Protein AF-A0A968XJT0-F1 (afdb_monomer_lite)

Sequence (120 aa):
MRQALEDAAAAALRAKYQEDDARAIEAELFIIAAAQAGHHEDGRDTYGHSLVADPWGELLLEMDGEPGLAFSTDEDTRGIDPDPVEQSLRPRRRRRRRWFGRPTPGPRVAADRETKVRHS

Structure (mmCIF, N/CA/C/O backbone):
data_AF-A0A968XJT0-F1
#
_entry.id   AF-A0A968XJT0-F1
#
loop_
_atom_site.group_PDB
_atom_site.id
_atom_site.type_symbol
_atom_site.label_atom_id
_atom_site.label_alt_id
_atom_site.label_comp_id
_atom_site.label_asym_id
_atom_site.label_entity_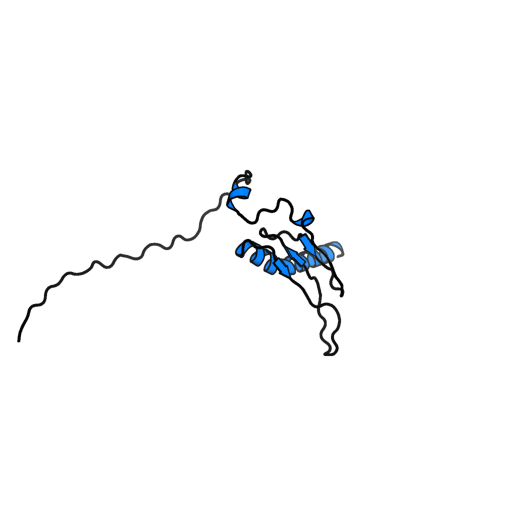id
_atom_site.label_seq_id
_atom_site.pdbx_PDB_ins_code
_atom_site.Cartn_x
_atom_site.Cartn_y
_atom_site.Cartn_z
_atom_site.occupancy
_atom_site.B_iso_or_equiv
_atom_site.auth_seq_id
_atom_site.auth_comp_id
_atom_site.auth_asym_id
_atom_site.auth_atom_id
_atom_site.pdbx_PDB_model_num
ATOM 1 N N . MET A 1 1 ? -19.732 22.711 -2.003 1.00 72.44 1 MET A N 1
ATOM 2 C CA . MET A 1 1 ? -19.578 21.820 -0.830 1.00 72.44 1 MET A CA 1
ATOM 3 C C . MET A 1 1 ? -19.273 20.386 -1.250 1.00 72.44 1 MET A C 1
ATOM 5 O O . MET A 1 1 ? -18.234 19.894 -0.855 1.00 72.44 1 MET A O 1
ATOM 9 N N . ARG A 1 2 ? -20.088 19.759 -2.114 1.00 80.00 2 ARG A N 1
ATOM 10 C CA . ARG A 1 2 ? -19.850 18.398 -2.641 1.00 80.00 2 ARG A CA 1
ATOM 11 C C . ARG A 1 2 ? -18.504 18.220 -3.367 1.00 80.00 2 ARG A C 1
ATOM 13 O O . ARG A 1 2 ? -17.725 17.377 -2.959 1.00 80.00 2 ARG A O 1
ATOM 20 N N . GLN A 1 3 ? -18.185 19.099 -4.322 1.00 76.75 3 GLN A N 1
ATOM 21 C CA . GLN A 1 3 ? -16.905 19.057 -5.050 1.00 76.75 3 GLN A CA 1
ATOM 22 C C . GLN A 1 3 ? -15.682 19.147 -4.123 1.00 76.75 3 GLN A C 1
ATOM 24 O O . GLN A 1 3 ? -14.735 18.395 -4.266 1.00 76.75 3 GLN A O 1
ATOM 29 N N . ALA A 1 4 ? -15.722 20.029 -3.121 1.00 73.38 4 ALA A N 1
ATOM 30 C CA . ALA A 1 4 ? -14.614 20.190 -2.181 1.00 73.38 4 ALA A CA 1
ATOM 31 C C . ALA A 1 4 ? -14.406 18.953 -1.285 1.00 73.38 4 ALA A C 1
ATOM 33 O O . ALA A 1 4 ? -13.281 18.678 -0.884 1.00 73.38 4 ALA A O 1
ATOM 34 N N . LEU A 1 5 ? -15.476 18.209 -0.978 1.00 75.44 5 LEU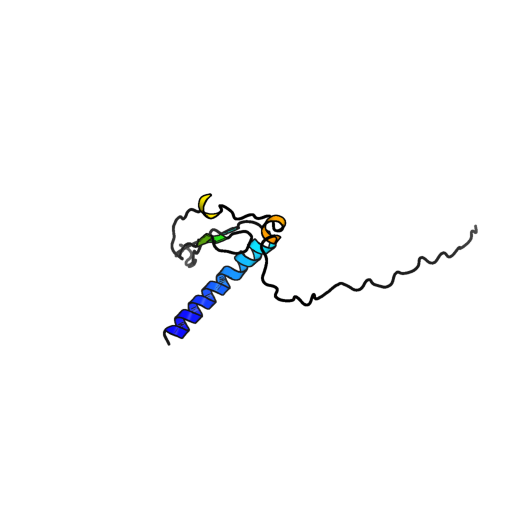 A N 1
ATOM 35 C CA . LEU A 1 5 ? -15.385 16.939 -0.252 1.00 75.44 5 LEU A CA 1
ATOM 36 C C . LEU A 1 5 ? -14.804 15.831 -1.137 1.00 75.44 5 LEU A C 1
ATOM 38 O O . LEU A 1 5 ? -13.976 15.059 -0.669 1.00 75.44 5 LEU A O 1
ATOM 42 N N . GLU A 1 6 ? -15.193 15.787 -2.411 1.00 71.62 6 GLU A N 1
ATOM 43 C CA . GLU A 1 6 ? -14.646 14.844 -3.396 1.00 71.62 6 GLU A CA 1
ATOM 44 C C . GLU A 1 6 ? -13.153 15.112 -3.656 1.00 71.62 6 GLU A C 1
ATOM 46 O O . GLU A 1 6 ? -12.343 14.185 -3.638 1.00 71.62 6 GLU A O 1
ATOM 51 N N . ASP A 1 7 ? -12.759 16.379 -3.791 1.00 70.75 7 ASP A N 1
ATOM 52 C CA . ASP A 1 7 ? -11.360 16.775 -3.981 1.00 70.75 7 ASP A CA 1
ATOM 53 C C . ASP A 1 7 ? -10.505 16.468 -2.740 1.00 70.75 7 ASP A C 1
ATOM 55 O O . ASP A 1 7 ? -9.370 16.002 -2.866 1.00 70.75 7 ASP A O 1
ATOM 59 N N . ALA A 1 8 ? -11.048 16.690 -1.537 1.00 63.66 8 ALA A N 1
ATOM 60 C CA . ALA A 1 8 ? -10.378 16.367 -0.279 1.00 63.66 8 ALA A CA 1
ATOM 61 C C . ALA A 1 8 ? -10.228 14.852 -0.079 1.00 63.66 8 ALA A C 1
ATOM 63 O O . ALA A 1 8 ? -9.159 14.397 0.328 1.00 63.66 8 ALA A O 1
ATOM 64 N N . ALA A 1 9 ? -11.255 14.068 -0.418 1.00 65.25 9 ALA A N 1
ATOM 65 C CA . ALA A 1 9 ? -11.185 12.611 -0.399 1.00 65.25 9 ALA A CA 1
ATOM 66 C C . ALA A 1 9 ? -10.125 12.099 -1.387 1.00 65.25 9 ALA A C 1
ATOM 68 O O . ALA A 1 9 ? -9.283 11.288 -1.014 1.00 65.25 9 ALA A O 1
ATOM 69 N N . ALA A 1 10 ? -10.084 12.643 -2.607 1.00 61.72 10 ALA A N 1
ATOM 70 C CA . ALA A 1 10 ? -9.067 12.295 -3.597 1.00 61.72 10 ALA A CA 1
ATOM 71 C C . ALA A 1 10 ? -7.648 12.711 -3.165 1.00 61.72 10 ALA A C 1
ATOM 73 O O . ALA A 1 10 ? -6.679 12.027 -3.483 1.00 61.72 10 ALA A O 1
ATOM 74 N N . ALA A 1 11 ? -7.493 13.828 -2.450 1.00 62.00 11 ALA A N 1
ATOM 75 C CA . ALA A 1 11 ? -6.203 14.257 -1.908 1.00 62.00 11 ALA A CA 1
ATOM 76 C C . ALA A 1 11 ? -5.729 13.363 -0.751 1.00 62.00 11 ALA A C 1
ATOM 78 O O . ALA A 1 11 ? -4.551 13.015 -0.704 1.00 62.00 11 ALA A O 1
ATOM 79 N N . ALA A 1 12 ? -6.636 12.954 0.139 1.00 63.06 12 ALA A N 1
ATOM 80 C CA . ALA A 1 12 ? -6.336 12.018 1.219 1.00 63.06 12 ALA A CA 1
ATOM 81 C C . ALA A 1 12 ? -5.950 10.634 0.675 1.00 63.06 12 ALA A C 1
ATOM 83 O O . ALA A 1 12 ? -4.965 10.055 1.127 1.00 63.06 12 ALA A O 1
ATOM 84 N N . LEU A 1 13 ? -6.662 10.156 -0.353 1.00 63.31 13 LEU A N 1
ATOM 85 C CA . LEU A 1 13 ? -6.333 8.909 -1.043 1.00 63.31 13 LEU A CA 1
ATOM 86 C C . LEU A 1 13 ? -4.931 8.976 -1.673 1.00 63.31 13 LEU A C 1
ATOM 88 O O . LEU A 1 13 ? -4.113 8.085 -1.482 1.00 63.31 13 LEU A O 1
ATOM 92 N N . ARG A 1 14 ? -4.606 10.086 -2.350 1.00 65.12 14 ARG A N 1
ATOM 93 C CA . ARG A 1 14 ? -3.273 10.309 -2.940 1.00 65.12 14 ARG A CA 1
ATOM 94 C C . ARG A 1 14 ? -2.162 10.363 -1.896 1.00 65.12 14 ARG A C 1
ATOM 96 O O . ARG A 1 14 ? -1.088 9.837 -2.145 1.00 65.12 14 ARG A O 1
ATOM 103 N N . ALA A 1 15 ? -2.396 10.997 -0.748 1.00 62.16 15 ALA A N 1
ATOM 104 C CA . ALA A 1 15 ? -1.404 11.049 0.325 1.00 62.16 15 ALA A CA 1
ATOM 105 C C . ALA A 1 15 ? -1.151 9.662 0.936 1.00 62.16 15 ALA A C 1
ATOM 107 O O . ALA A 1 15 ? -0.019 9.351 1.288 1.00 62.16 15 ALA A O 1
ATOM 108 N N . LYS A 1 16 ? -2.190 8.824 1.014 1.00 64.88 16 LYS A N 1
ATOM 109 C CA . LYS A 1 16 ? -2.103 7.454 1.523 1.00 64.88 16 LYS A CA 1
ATOM 110 C C . LYS A 1 16 ? -1.248 6.539 0.631 1.00 64.88 16 LYS A C 1
ATOM 112 O O . LYS A 1 16 ? -0.564 5.681 1.170 1.00 64.88 16 LYS A O 1
ATOM 117 N N . TYR A 1 17 ? -1.254 6.737 -0.691 1.00 65.88 17 TYR A N 1
ATOM 118 C CA . TYR A 1 17 ? -0.485 5.906 -1.637 1.00 65.88 17 TYR A CA 1
ATOM 119 C C . TYR A 1 17 ? 0.938 6.398 -1.915 1.00 65.88 17 TYR A C 1
ATOM 121 O O . TYR A 1 17 ? 1.794 5.612 -2.307 1.00 65.88 17 TYR A O 1
ATOM 129 N N . GLN A 1 18 ? 1.238 7.668 -1.622 1.00 63.56 18 GLN A N 1
ATOM 130 C CA . GLN A 1 18 ? 2.548 8.257 -1.919 1.00 63.56 18 GLN A CA 1
ATOM 131 C C . GLN A 1 18 ? 3.743 7.538 -1.280 1.00 63.56 18 GLN A C 1
ATOM 133 O O . GLN A 1 18 ? 4.834 7.592 -1.845 1.00 63.56 18 GLN A O 1
ATOM 138 N N . GLU A 1 19 ? 3.580 6.906 -0.116 1.00 67.50 19 GLU A N 1
ATOM 139 C CA . GLU A 1 19 ? 4.690 6.225 0.564 1.00 67.50 19 GLU A CA 1
ATOM 140 C C . GLU A 1 19 ? 5.047 4.885 -0.087 1.00 67.50 19 GLU A C 1
ATOM 142 O O . GLU A 1 19 ? 6.230 4.583 -0.251 1.00 67.50 19 GLU A O 1
ATOM 147 N N . ASP A 1 20 ? 4.046 4.102 -0.485 1.00 69.00 20 ASP A N 1
ATOM 148 C CA . ASP A 1 20 ? 4.270 2.807 -1.127 1.00 69.00 20 ASP A CA 1
ATOM 149 C C . ASP A 1 20 ? 4.714 2.987 -2.587 1.00 69.00 20 ASP A C 1
ATOM 151 O O . ASP A 1 20 ? 5.655 2.316 -3.015 1.00 69.00 20 ASP A O 1
ATOM 155 N N . ASP A 1 21 ? 4.170 3.983 -3.300 1.00 72.81 21 ASP A N 1
ATOM 156 C CA . ASP A 1 21 ? 4.628 4.361 -4.646 1.00 72.81 21 ASP A CA 1
ATOM 157 C C . ASP A 1 21 ? 6.099 4.807 -4.625 1.00 72.81 21 ASP A C 1
ATOM 159 O O . ASP A 1 21 ? 6.908 4.393 -5.458 1.00 72.81 21 ASP A O 1
ATOM 163 N N . ALA A 1 22 ? 6.476 5.638 -3.645 1.00 70.44 22 ALA A N 1
ATOM 164 C CA . ALA A 1 22 ? 7.854 6.097 -3.499 1.00 70.44 22 ALA A CA 1
ATOM 165 C C . ALA A 1 22 ? 8.813 4.930 -3.231 1.00 70.44 22 ALA A C 1
ATOM 167 O O . ALA A 1 22 ? 9.889 4.880 -3.826 1.00 70.44 22 ALA A O 1
ATOM 168 N N . ARG A 1 23 ? 8.418 3.966 -2.389 1.00 70.12 23 ARG A N 1
ATOM 169 C CA . ARG A 1 23 ? 9.227 2.770 -2.107 1.00 70.12 23 ARG A CA 1
ATOM 170 C C . ARG A 1 23 ? 9.383 1.870 -3.326 1.00 70.12 23 ARG A C 1
ATOM 172 O O . ARG A 1 23 ? 10.474 1.344 -3.532 1.00 70.12 23 ARG A O 1
ATOM 179 N N . ALA A 1 24 ? 8.330 1.699 -4.124 1.00 72.00 24 ALA A N 1
ATOM 180 C CA . ALA A 1 24 ? 8.391 0.885 -5.336 1.00 72.00 24 ALA A CA 1
ATOM 181 C C . ALA A 1 24 ? 9.381 1.485 -6.346 1.00 72.00 24 ALA A C 1
ATOM 183 O O . ALA A 1 24 ? 10.259 0.783 -6.850 1.00 72.00 24 ALA A O 1
ATOM 184 N N . ILE A 1 25 ? 9.319 2.810 -6.527 1.00 73.38 25 ILE A N 1
ATOM 185 C CA . ILE A 1 25 ? 10.237 3.574 -7.383 1.00 73.38 25 ILE A CA 1
ATOM 186 C C . ILE A 1 25 ? 11.681 3.514 -6.872 1.00 73.38 25 ILE A C 1
ATOM 188 O O . ILE A 1 25 ? 12.611 3.392 -7.664 1.00 73.38 25 ILE A O 1
ATOM 192 N N . GLU A 1 26 ? 11.894 3.641 -5.561 1.00 78.00 26 GLU A N 1
ATOM 193 C CA . GLU A 1 26 ? 13.237 3.610 -4.968 1.00 78.00 26 GLU A CA 1
ATOM 194 C C . GLU A 1 26 ? 13.894 2.232 -5.060 1.00 78.00 26 GLU A C 1
ATOM 196 O O . GLU A 1 26 ? 15.116 2.145 -5.199 1.00 78.00 26 GLU A O 1
ATOM 201 N N . ALA A 1 27 ? 13.098 1.168 -4.957 1.00 79.81 27 ALA A N 1
ATOM 202 C CA . ALA A 1 27 ? 13.588 -0.200 -5.003 1.00 79.81 27 ALA A CA 1
ATOM 203 C C . ALA A 1 27 ? 13.673 -0.767 -6.429 1.00 79.81 27 ALA A C 1
ATOM 205 O O . ALA A 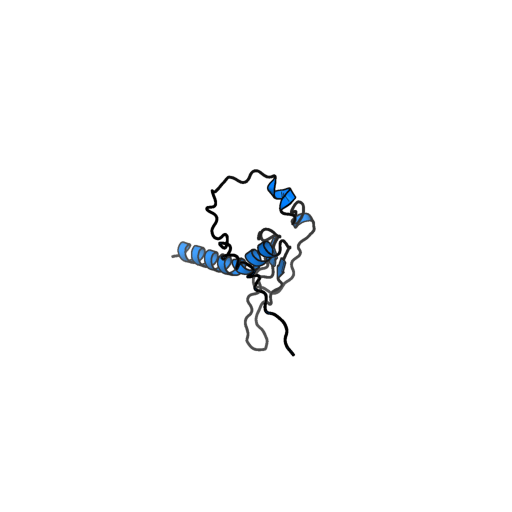1 27 ? 14.369 -1.762 -6.616 1.00 79.81 27 ALA A O 1
ATOM 206 N N . GLU A 1 28 ? 12.981 -0.164 -7.403 1.00 82.69 28 GLU A N 1
ATOM 207 C CA . GLU A 1 28 ? 12.767 -0.726 -8.748 1.00 82.69 28 GLU A CA 1
ATOM 208 C C . GLU A 1 28 ? 12.144 -2.136 -8.675 1.00 82.69 28 GLU A C 1
ATOM 210 O O . GLU A 1 28 ? 12.474 -3.048 -9.435 1.00 82.69 28 GLU A O 1
ATOM 215 N N . LEU A 1 29 ? 11.225 -2.324 -7.723 1.00 85.31 29 LEU A N 1
ATOM 216 C CA . LEU A 1 29 ? 10.556 -3.595 -7.451 1.00 85.31 29 LEU A CA 1
ATOM 217 C C . LEU A 1 29 ? 9.041 -3.419 -7.440 1.00 85.31 29 LEU A C 1
ATOM 219 O O . LEU A 1 29 ? 8.521 -2.399 -6.996 1.00 85.31 29 LEU A O 1
ATOM 223 N N . PHE A 1 30 ? 8.336 -4.477 -7.839 1.00 88.50 30 PHE A N 1
ATOM 224 C CA . PHE A 1 30 ? 6.917 -4.610 -7.533 1.00 88.50 30 PHE A CA 1
ATOM 225 C C . PHE A 1 30 ? 6.724 -4.680 -6.016 1.00 88.50 30 PHE A C 1
ATOM 227 O O . PHE A 1 30 ? 7.467 -5.380 -5.319 1.00 88.50 30 PHE A O 1
ATOM 234 N N . ILE A 1 31 ? 5.697 -4.003 -5.509 1.00 89.94 31 ILE A N 1
ATOM 235 C CA . ILE A 1 31 ? 5.321 -4.040 -4.096 1.00 89.94 31 ILE A CA 1
ATOM 236 C C . ILE A 1 31 ? 3.962 -4.705 -3.951 1.00 89.94 31 ILE A C 1
ATOM 238 O O . ILE A 1 31 ? 3.016 -4.370 -4.654 1.00 89.94 31 ILE A O 1
ATOM 242 N N . ILE A 1 32 ? 3.866 -5.625 -2.991 1.00 92.69 32 ILE A N 1
ATOM 243 C CA . ILE A 1 32 ? 2.605 -6.188 -2.511 1.00 92.69 32 ILE A CA 1
ATOM 244 C C . ILE A 1 32 ? 2.473 -5.777 -1.049 1.00 92.69 32 ILE A C 1
ATOM 246 O O . ILE A 1 32 ? 3.249 -6.230 -0.203 1.00 92.69 32 ILE A O 1
ATOM 250 N N . ALA A 1 33 ? 1.502 -4.921 -0.750 1.00 91.06 33 ALA A N 1
ATOM 251 C CA . ALA A 1 33 ? 1.260 -4.420 0.595 1.00 91.06 33 ALA A CA 1
ATOM 252 C C . ALA A 1 33 ? -0.092 -4.936 1.089 1.00 91.06 33 ALA A C 1
ATOM 254 O O . ALA A 1 33 ? -1.140 -4.420 0.716 1.00 91.06 33 ALA A O 1
ATOM 255 N N . ALA A 1 34 ? -0.071 -5.985 1.913 1.00 92.69 34 ALA A N 1
ATOM 256 C CA . ALA A 1 34 ? -1.269 -6.490 2.576 1.00 92.69 34 ALA A CA 1
ATOM 257 C C . ALA A 1 34 ? -1.597 -5.638 3.810 1.00 92.69 34 ALA A C 1
ATOM 259 O O . ALA A 1 34 ? -0.717 -5.350 4.625 1.00 92.69 34 ALA A O 1
ATOM 260 N N . ALA A 1 35 ? -2.867 -5.278 3.968 1.00 90.94 35 ALA A N 1
ATOM 261 C CA . ALA A 1 35 ? -3.355 -4.437 5.049 1.00 90.94 35 ALA A CA 1
ATOM 262 C C . ALA A 1 35 ? -4.523 -5.094 5.799 1.00 90.94 35 ALA A C 1
ATOM 264 O O . ALA A 1 35 ? -5.352 -5.801 5.226 1.00 90.94 35 ALA A O 1
ATOM 265 N N . GLN A 1 36 ? -4.587 -4.843 7.106 1.00 92.12 36 GLN A N 1
ATOM 266 C CA . GLN A 1 36 ? -5.658 -5.321 7.980 1.00 92.12 36 GLN A CA 1
ATOM 267 C C . GLN A 1 36 ? -6.907 -4.451 7.797 1.00 92.12 36 GLN A C 1
ATOM 269 O O . GLN A 1 36 ? -6.793 -3.228 7.722 1.00 92.12 36 GLN A O 1
ATOM 274 N N . ALA A 1 37 ? -8.081 -5.079 7.743 1.00 93.25 37 ALA A N 1
ATOM 275 C CA . ALA A 1 37 ? -9.369 -4.424 7.534 1.00 93.25 37 ALA A CA 1
ATOM 276 C C . ALA A 1 37 ? -10.366 -4.775 8.648 1.00 93.25 37 ALA A C 1
ATOM 278 O O . ALA A 1 37 ? -10.334 -5.882 9.192 1.00 93.25 37 ALA A O 1
ATOM 279 N N . GLY A 1 38 ? -11.259 -3.837 8.962 1.00 91.75 38 GLY A N 1
ATOM 280 C CA . GLY A 1 38 ? -12.374 -4.027 9.889 1.00 91.75 38 GLY A CA 1
ATOM 281 C C . GLY A 1 38 ? -12.064 -3.718 11.357 1.00 91.75 38 GLY A C 1
ATOM 282 O O . GLY A 1 38 ? -11.029 -3.133 11.690 1.00 91.75 38 GLY A O 1
ATOM 283 N N . HIS A 1 39 ? -13.007 -4.111 12.216 1.00 93.75 39 HIS A N 1
ATOM 284 C CA . HIS A 1 39 ? -12.971 -3.913 13.664 1.00 93.75 39 HIS A CA 1
ATOM 285 C C . HIS A 1 39 ? -12.386 -5.134 14.379 1.00 93.75 39 HIS A C 1
ATOM 287 O O . HIS A 1 39 ? -12.772 -6.271 14.094 1.00 93.75 39 HIS A O 1
ATOM 293 N N . HIS A 1 40 ? -11.489 -4.895 15.330 1.00 90.25 40 HIS A N 1
ATOM 294 C CA . HIS A 1 40 ? -10.766 -5.936 16.065 1.00 90.25 40 HIS A CA 1
ATOM 295 C C . HIS A 1 40 ? -11.304 -6.086 17.485 1.00 90.25 40 HIS A C 1
ATOM 297 O O . HIS A 1 40 ? -11.836 -5.143 18.062 1.00 90.25 40 HIS A O 1
ATOM 303 N N . GLU A 1 41 ? -11.143 -7.271 18.081 1.00 91.75 41 GLU A N 1
ATOM 304 C CA . GLU A 1 41 ? -11.651 -7.574 19.434 1.00 91.75 41 GLU A CA 1
ATOM 305 C C . GLU A 1 41 ? -11.080 -6.654 20.526 1.00 91.75 41 GLU A C 1
ATOM 307 O O . GLU A 1 41 ? -11.696 -6.457 21.571 1.00 91.75 41 GLU A O 1
ATOM 312 N N . ASP A 1 42 ? -9.909 -6.067 20.280 1.00 93.50 42 ASP A N 1
ATOM 313 C CA . ASP A 1 42 ? -9.269 -5.092 21.162 1.00 93.50 42 ASP A CA 1
ATOM 314 C C . ASP A 1 42 ? -9.765 -3.648 20.963 1.00 93.50 42 ASP A C 1
ATOM 316 O O . ASP A 1 42 ? -9.240 -2.719 21.581 1.00 93.50 42 ASP A O 1
ATOM 320 N N . GLY A 1 43 ? -10.783 -3.456 20.121 1.00 93.69 43 GLY A N 1
ATOM 321 C CA . GLY A 1 43 ? -11.439 -2.179 19.862 1.00 93.69 43 GLY A CA 1
ATOM 322 C C . GLY A 1 43 ? -10.753 -1.305 18.813 1.00 93.69 43 GLY A C 1
ATOM 323 O O . GLY A 1 43 ? -11.170 -0.162 18.628 1.00 93.69 43 GLY A O 1
ATOM 324 N N . ARG A 1 44 ? -9.701 -1.788 18.137 1.00 91.94 44 ARG A N 1
ATOM 325 C CA . ARG A 1 44 ? -9.058 -1.050 17.039 1.00 91.94 44 ARG A CA 1
ATOM 326 C C . ARG A 1 44 ? -9.873 -1.160 15.755 1.00 91.94 44 ARG A C 1
ATOM 328 O O . ARG A 1 44 ? -10.366 -2.232 15.424 1.00 91.94 44 ARG A O 1
ATOM 335 N N . ASP A 1 45 ? -9.904 -0.075 14.989 1.00 88.62 45 ASP A N 1
ATOM 336 C CA . ASP A 1 45 ? -10.374 -0.070 13.604 1.00 88.62 45 ASP A CA 1
ATOM 337 C C . ASP A 1 45 ? -9.177 0.001 12.658 1.00 88.62 45 ASP A C 1
ATOM 339 O O . ASP A 1 45 ? -8.273 0.827 12.823 1.00 88.62 45 ASP A O 1
ATOM 343 N N . THR A 1 46 ? -9.166 -0.875 11.661 1.00 91.44 46 THR A N 1
ATOM 344 C CA . THR A 1 46 ? -8.139 -0.898 10.617 1.00 91.44 46 THR A CA 1
ATOM 345 C C . THR A 1 46 ? -8.773 -0.710 9.252 1.00 91.44 46 THR A C 1
ATOM 347 O O . THR A 1 46 ? -9.818 -1.286 8.963 1.00 91.44 46 THR A O 1
ATOM 350 N N . TYR A 1 47 ? -8.125 0.095 8.419 1.00 85.69 47 TYR A N 1
ATOM 351 C CA . TYR A 1 47 ? -8.743 0.661 7.226 1.00 85.69 47 TYR A CA 1
ATOM 352 C C . TYR A 1 47 ? -8.606 -0.196 5.967 1.00 85.69 47 TYR A C 1
ATOM 354 O O . TYR A 1 47 ? -9.116 0.218 4.940 1.00 85.69 47 TYR A O 1
ATOM 362 N N . GLY A 1 48 ? -7.910 -1.334 6.000 1.00 89.88 48 GLY A N 1
ATOM 363 C CA . GLY A 1 48 ? -7.705 -2.177 4.822 1.00 89.88 48 GLY A CA 1
ATOM 364 C C . GLY A 1 48 ? -6.856 -1.500 3.750 1.00 89.88 48 GLY A C 1
ATOM 365 O O . GLY A 1 48 ? -5.837 -0.879 4.067 1.00 89.88 48 GLY A O 1
ATOM 366 N N . HIS A 1 49 ? -7.294 -1.618 2.492 1.00 91.06 49 HIS A N 1
ATOM 367 C CA . HIS A 1 49 ? -6.606 -1.139 1.290 1.00 91.06 49 HIS A CA 1
ATOM 368 C C . HIS A 1 49 ? -5.292 -1.847 0.970 1.00 91.06 49 HIS A C 1
ATOM 370 O O . HIS A 1 49 ? -4.273 -1.206 0.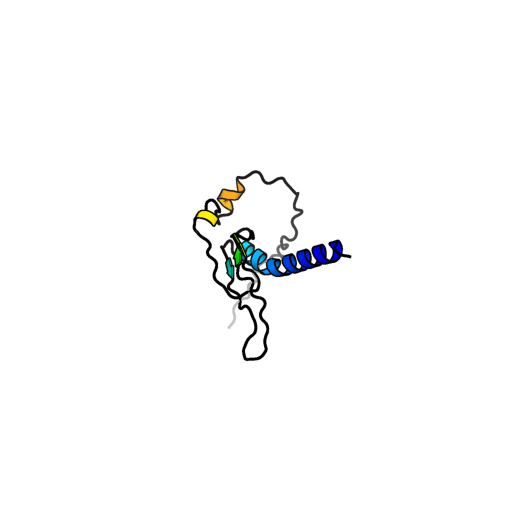695 1.00 91.06 49 HIS A O 1
ATOM 376 N N . SER A 1 50 ? -5.320 -3.177 1.000 1.00 92.75 50 SER A N 1
ATOM 377 C CA . SER A 1 50 ? -4.223 -3.955 0.431 1.00 92.75 50 SER A CA 1
ATOM 378 C C . SER A 1 50 ? -4.021 -3.581 -1.040 1.00 92.75 50 SER A C 1
ATOM 380 O O . SER A 1 50 ? -5.003 -3.370 -1.752 1.00 92.75 50 SER A O 1
ATOM 382 N N . LEU A 1 51 ? -2.778 -3.519 -1.510 1.00 92.69 51 LEU A N 1
ATOM 383 C CA . LEU A 1 51 ? -2.472 -3.082 -2.873 1.00 92.69 51 LEU A CA 1
ATOM 384 C C . LEU A 1 51 ? -1.311 -3.843 -3.510 1.00 92.69 51 LEU A C 1
ATOM 386 O O . LEU A 1 51 ? -0.502 -4.478 -2.824 1.00 92.69 51 LEU A O 1
ATOM 390 N N . VAL A 1 52 ? -1.234 -3.733 -4.835 1.00 92.62 52 VAL A N 1
ATOM 391 C CA . VAL A 1 52 ? -0.088 -4.133 -5.654 1.00 92.62 52 VAL A CA 1
ATOM 392 C C . VAL A 1 52 ? 0.343 -2.934 -6.491 1.00 92.62 52 VAL A C 1
ATOM 394 O O . VAL A 1 52 ? -0.478 -2.371 -7.216 1.00 92.62 52 VAL A O 1
ATOM 397 N N . ALA A 1 53 ? 1.618 -2.565 -6.407 1.00 90.00 53 ALA A N 1
ATOM 398 C CA . ALA A 1 53 ? 2.223 -1.489 -7.185 1.00 90.00 53 ALA A CA 1
ATOM 399 C C . ALA A 1 53 ? 3.357 -2.021 -8.065 1.00 90.00 53 ALA A C 1
ATOM 401 O O . ALA A 1 53 ? 4.057 -2.973 -7.700 1.00 90.00 53 ALA A O 1
ATOM 402 N N . ASP A 1 54 ? 3.535 -1.397 -9.221 1.00 89.50 54 ASP A N 1
ATOM 403 C CA . ASP A 1 54 ? 4.623 -1.684 -10.142 1.00 89.50 54 ASP A CA 1
ATOM 404 C C . ASP A 1 54 ? 5.927 -0.943 -9.756 1.00 89.50 54 ASP A C 1
ATOM 406 O O . ASP A 1 54 ? 5.901 -0.028 -8.929 1.00 89.50 54 ASP A O 1
ATOM 410 N N . PRO A 1 55 ? 7.082 -1.298 -10.352 1.00 87.00 55 PRO A N 1
ATOM 411 C CA . PRO A 1 55 ? 8.377 -0.656 -10.092 1.00 87.00 55 PRO A CA 1
ATOM 412 C C . PRO A 1 55 ? 8.432 0.851 -10.383 1.00 87.00 55 PRO A C 1
ATOM 414 O O . PRO A 1 55 ? 9.399 1.520 -10.019 1.00 87.00 55 PRO A O 1
ATOM 417 N N . TRP A 1 56 ? 7.433 1.395 -11.074 1.00 83.75 56 TRP A N 1
ATOM 418 C CA . TRP A 1 56 ? 7.334 2.800 -11.456 1.00 83.75 56 TRP A CA 1
ATOM 419 C C . TRP A 1 56 ? 6.338 3.577 -10.591 1.00 83.75 56 TRP A C 1
ATOM 421 O O . TRP A 1 56 ? 6.182 4.786 -10.794 1.00 83.75 56 TRP A O 1
ATOM 431 N N . GLY A 1 57 ? 5.734 2.913 -9.601 1.00 78.62 57 GLY A N 1
ATOM 432 C CA . GLY A 1 57 ? 4.762 3.485 -8.678 1.00 78.62 57 GLY A CA 1
ATOM 433 C C . GLY A 1 57 ? 3.352 3.583 -9.260 1.00 78.62 57 GLY A C 1
ATOM 434 O O . GLY A 1 57 ? 2.571 4.408 -8.795 1.00 78.62 57 GLY A O 1
ATOM 435 N N . GLU A 1 58 ? 3.015 2.806 -10.294 1.00 85.12 58 GLU A N 1
ATOM 436 C CA . GLU A 1 58 ? 1.629 2.658 -10.749 1.00 85.12 58 GLU A CA 1
ATOM 437 C C . GLU A 1 58 ? 0.931 1.520 -9.987 1.00 85.12 58 GLU A C 1
ATOM 439 O O . GLU A 1 58 ? 1.459 0.416 -9.851 1.00 85.12 58 GLU A O 1
ATOM 444 N N . LEU A 1 59 ? -0.284 1.779 -9.493 1.00 88.19 59 LEU A N 1
ATOM 445 C CA . LEU A 1 59 ? -1.109 0.765 -8.835 1.00 88.19 59 LEU A CA 1
ATOM 446 C C . LEU A 1 59 ? -1.697 -0.198 -9.871 1.00 88.19 59 LEU A C 1
ATOM 448 O O . LEU A 1 59 ? -2.480 0.204 -10.732 1.00 88.19 59 LEU A O 1
ATOM 452 N N . LEU A 1 60 ? -1.362 -1.479 -9.737 1.00 90.81 60 LEU A N 1
ATOM 453 C CA . LEU A 1 60 ? -1.946 -2.571 -10.519 1.00 90.81 60 LEU A CA 1
ATOM 454 C C . LEU A 1 60 ? -3.238 -3.084 -9.879 1.00 90.81 60 LEU A C 1
ATOM 456 O O . LEU A 1 60 ? -4.153 -3.525 -10.572 1.00 90.81 60 LEU A O 1
ATOM 460 N N . LEU A 1 61 ? -3.315 -3.024 -8.549 1.00 92.75 61 LEU A N 1
ATOM 461 C CA . LEU A 1 61 ? -4.464 -3.478 -7.778 1.00 92.75 61 LEU A CA 1
ATOM 462 C C . LEU A 1 61 ? -4.590 -2.675 -6.489 1.00 92.75 61 LEU A C 1
ATOM 464 O O . LEU A 1 61 ? -3.600 -2.436 -5.803 1.00 92.75 61 LEU A O 1
ATOM 468 N N . GLU A 1 62 ? -5.822 -2.347 -6.118 1.00 91.81 62 GLU A N 1
ATOM 469 C CA . GLU A 1 62 ? -6.163 -1.770 -4.822 1.00 91.81 62 GLU A CA 1
ATOM 470 C C . GLU A 1 62 ? -7.454 -2.424 -4.320 1.00 91.81 62 GLU A C 1
ATOM 472 O O . GLU A 1 62 ? -8.455 -2.485 -5.037 1.00 91.81 62 GLU A O 1
ATOM 477 N N . MET A 1 63 ? -7.424 -2.938 -3.096 1.00 92.00 63 MET A N 1
ATOM 478 C CA . MET A 1 63 ? -8.621 -3.370 -2.389 1.00 92.00 63 MET A CA 1
ATOM 479 C C . MET A 1 63 ? -9.306 -2.180 -1.722 1.00 92.00 63 MET A C 1
ATOM 481 O O . MET A 1 63 ? -8.687 -1.163 -1.404 1.00 92.00 63 MET A O 1
ATOM 485 N N . ASP A 1 64 ? -10.595 -2.327 -1.457 1.00 88.25 64 ASP A N 1
ATOM 486 C CA . ASP A 1 64 ? -11.292 -1.406 -0.576 1.00 88.25 64 ASP A CA 1
ATOM 487 C C . ASP A 1 64 ? -10.871 -1.619 0.892 1.00 88.25 64 ASP A C 1
ATOM 489 O O . ASP A 1 64 ? -9.941 -2.364 1.228 1.00 88.25 64 ASP A O 1
ATOM 493 N N . GLY A 1 65 ? -11.525 -0.887 1.789 1.00 86.88 65 GLY A N 1
ATOM 494 C CA . GLY A 1 65 ? -11.249 -0.971 3.217 1.00 86.88 65 GLY A CA 1
ATOM 495 C C . GLY A 1 65 ? -11.870 -2.178 3.914 1.00 86.88 65 GLY A C 1
ATOM 496 O O . GLY A 1 65 ? -11.808 -2.257 5.140 1.00 86.88 65 GLY A O 1
ATOM 497 N N . GLU A 1 66 ? -12.472 -3.101 3.161 1.00 91.06 66 GLU A N 1
ATOM 498 C CA . GLU A 1 66 ? -13.216 -4.231 3.700 1.00 91.06 66 GLU A CA 1
ATOM 499 C C . GLU A 1 66 ? -12.376 -5.522 3.704 1.00 91.06 66 GLU A C 1
ATOM 501 O O . GLU A 1 66 ? -11.467 -5.701 2.885 1.00 91.06 66 GLU A O 1
ATOM 506 N N . PRO A 1 67 ? -12.644 -6.462 4.629 1.00 93.38 67 PRO A N 1
ATOM 507 C CA . PRO A 1 67 ? -11.983 -7.761 4.624 1.00 93.38 67 PRO A CA 1
ATOM 508 C C . PRO A 1 67 ? -12.271 -8.537 3.335 1.00 93.38 67 PRO A C 1
ATOM 510 O O . PRO A 1 67 ? -13.426 -8.738 2.959 1.00 93.38 67 PRO A O 1
ATOM 513 N N . GLY A 1 68 ? -11.227 -9.052 2.687 1.00 92.75 68 GLY A N 1
ATOM 514 C CA . GLY A 1 68 ? -11.402 -9.792 1.443 1.00 92.75 68 GLY A CA 1
ATOM 515 C C . GLY A 1 68 ? -10.120 -10.394 0.886 1.00 92.75 68 GLY A C 1
ATOM 516 O O . GLY A 1 68 ? -9.084 -10.442 1.549 1.00 92.75 68 GLY A O 1
ATOM 517 N N . LEU A 1 69 ? -10.213 -10.838 -0.365 1.00 94.31 69 LEU A N 1
ATOM 518 C CA . LEU A 1 69 ? -9.104 -11.372 -1.143 1.00 94.31 69 LEU A CA 1
ATOM 519 C C . LEU A 1 69 ? -9.153 -10.774 -2.548 1.00 94.31 69 LEU A C 1
ATOM 521 O O . LEU A 1 69 ? -10.227 -10.681 -3.143 1.00 94.31 69 LEU A O 1
ATOM 525 N N . ALA A 1 70 ? -7.991 -10.427 -3.086 1.00 93.31 70 ALA A N 1
ATOM 526 C CA . ALA A 1 70 ? -7.847 -9.957 -4.451 1.00 93.31 70 ALA A CA 1
ATOM 527 C C . ALA A 1 70 ? -6.617 -10.600 -5.100 1.00 93.31 70 ALA A C 1
ATOM 529 O O . ALA A 1 70 ? -5.701 -11.053 -4.410 1.00 93.31 70 ALA A O 1
ATOM 530 N N . PHE A 1 71 ? -6.619 -10.667 -6.428 1.00 93.81 71 PHE A N 1
ATOM 531 C CA . PHE A 1 71 ? -5.583 -11.337 -7.203 1.00 93.81 71 PHE A CA 1
ATOM 532 C C . PHE A 1 71 ? -5.029 -10.386 -8.249 1.00 93.81 71 PHE A C 1
ATOM 534 O O . PHE A 1 71 ? -5.798 -9.730 -8.946 1.00 93.81 71 PHE A O 1
ATOM 541 N N . SER A 1 72 ? -3.707 -10.376 -8.377 1.00 92.50 72 SER A N 1
ATOM 542 C CA . SER A 1 72 ? -3.009 -9.833 -9.535 1.00 92.50 72 SER A CA 1
ATOM 543 C C . SER A 1 72 ? -2.241 -10.968 -10.207 1.00 92.50 72 SER A C 1
ATOM 545 O O . SER A 1 72 ? -1.744 -11.882 -9.540 1.00 92.50 72 SER A O 1
ATOM 547 N N . THR A 1 73 ? -2.229 -10.947 -11.530 1.00 92.88 73 THR A N 1
ATOM 548 C CA . THR A 1 73 ? -1.794 -12.034 -12.411 1.00 92.88 73 THR A CA 1
ATOM 549 C C . THR A 1 73 ? -0.661 -11.578 -13.325 1.00 92.88 73 THR A C 1
ATOM 551 O O . THR A 1 73 ? -0.281 -10.404 -13.349 1.00 92.88 73 THR A O 1
ATOM 554 N N . ASP A 1 74 ? -0.090 -12.503 -14.096 1.00 86.69 74 ASP A N 1
ATOM 555 C CA . ASP A 1 74 ? 0.933 -12.146 -15.077 1.00 86.69 74 ASP A CA 1
ATOM 556 C C . ASP A 1 74 ? 0.377 -11.262 -16.203 1.00 86.69 74 ASP A C 1
ATOM 558 O O . ASP A 1 74 ? 1.128 -10.475 -16.778 1.00 86.69 74 ASP A O 1
ATOM 562 N N . GLU A 1 75 ? -0.929 -11.317 -16.487 1.00 87.38 75 GLU A N 1
ATOM 563 C CA . GLU A 1 75 ? -1.591 -10.369 -17.386 1.00 87.38 75 GLU A CA 1
ATOM 564 C C . GLU A 1 75 ? -1.391 -8.909 -16.961 1.00 87.38 75 GLU A C 1
ATOM 566 O O . GLU A 1 75 ? -1.135 -8.070 -17.826 1.00 87.38 75 GLU A O 1
ATOM 571 N N . ASP A 1 76 ? -1.477 -8.617 -15.661 1.00 85.56 76 ASP A N 1
ATOM 572 C CA . ASP A 1 76 ? -1.421 -7.250 -15.123 1.00 85.56 76 ASP A CA 1
ATOM 573 C C . ASP A 1 76 ? -0.003 -6.669 -15.168 1.00 85.56 76 ASP A C 1
ATOM 575 O O . ASP A 1 76 ? 0.192 -5.460 -15.254 1.00 85.56 76 ASP A O 1
ATOM 579 N N . THR A 1 77 ? 1.00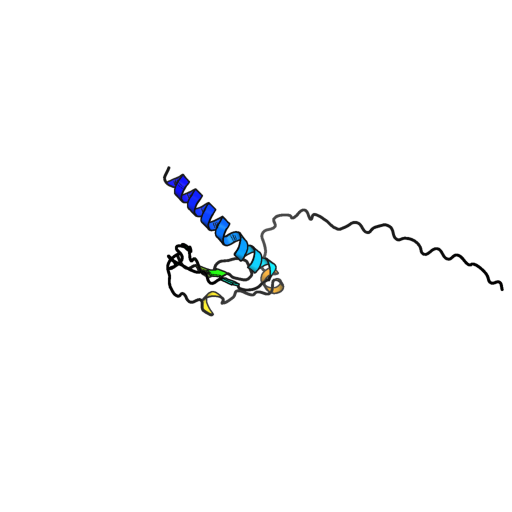2 -7.544 -15.136 1.00 84.94 77 THR A N 1
ATOM 580 C CA . THR A 1 77 ? 2.425 -7.169 -15.142 1.00 84.94 77 THR A CA 1
ATOM 581 C C . THR A 1 77 ? 3.048 -7.237 -16.536 1.00 84.94 77 THR A C 1
ATOM 583 O O . THR A 1 77 ? 4.205 -6.857 -16.741 1.00 84.94 77 THR A O 1
ATOM 586 N N . ARG A 1 78 ? 2.297 -7.718 -17.533 1.00 83.25 78 ARG A N 1
ATOM 587 C CA . ARG A 1 78 ? 2.818 -7.998 -18.870 1.00 83.25 78 ARG A CA 1
ATOM 588 C C . ARG A 1 78 ? 3.310 -6.724 -19.555 1.00 83.25 78 ARG A C 1
ATOM 590 O O . ARG A 1 78 ? 2.544 -5.817 -19.860 1.00 83.25 78 ARG A O 1
ATOM 597 N N . GLY A 1 79 ? 4.599 -6.704 -19.891 1.00 80.50 79 GLY A N 1
ATOM 598 C CA . GLY A 1 79 ? 5.239 -5.563 -20.552 1.00 80.50 79 GLY A CA 1
ATOM 599 C C . GLY A 1 79 ? 5.710 -4.465 -19.596 1.00 80.50 79 GLY A C 1
ATOM 600 O O . GLY A 1 79 ? 6.245 -3.460 -20.068 1.00 80.50 79 GLY A O 1
ATOM 601 N N . ILE A 1 80 ? 5.556 -4.670 -18.284 1.00 84.81 80 ILE A N 1
ATOM 602 C CA . ILE A 1 80 ? 6.210 -3.868 -17.255 1.00 84.81 80 ILE A CA 1
ATOM 603 C C . ILE A 1 80 ? 7.597 -4.457 -17.033 1.00 84.81 80 ILE A C 1
ATOM 605 O O . ILE A 1 80 ? 7.764 -5.514 -16.430 1.00 84.81 80 ILE A O 1
ATOM 609 N N . ASP A 1 81 ? 8.596 -3.767 -17.561 1.00 78.81 81 ASP A N 1
ATOM 610 C CA . ASP A 1 81 ? 9.992 -4.102 -17.314 1.00 78.81 81 ASP A CA 1
ATOM 611 C C . ASP A 1 81 ? 10.493 -3.328 -16.084 1.00 78.81 81 ASP A C 1
ATOM 613 O O . ASP A 1 81 ? 10.401 -2.093 -16.108 1.00 78.81 81 ASP A O 1
ATOM 617 N N . PRO A 1 82 ? 10.973 -3.998 -15.019 1.00 68.62 82 PRO A N 1
ATOM 618 C CA . PRO A 1 82 ? 11.613 -3.331 -13.889 1.00 68.62 82 PRO A CA 1
ATOM 619 C C . PRO A 1 82 ? 12.977 -2.718 -14.247 1.00 68.62 82 PRO A C 1
ATOM 621 O O . PRO A 1 82 ? 13.440 -1.854 -13.510 1.00 68.62 82 PRO A O 1
ATOM 624 N N . ASP A 1 83 ? 13.622 -3.109 -15.356 1.00 70.94 83 ASP A N 1
ATOM 625 C CA . ASP A 1 83 ? 14.915 -2.550 -15.757 1.00 70.94 83 ASP A CA 1
ATOM 626 C C . ASP A 1 83 ? 14.744 -1.148 -16.400 1.00 70.94 83 ASP A C 1
ATOM 628 O O . ASP A 1 83 ? 14.152 -0.995 -17.482 1.00 70.94 83 ASP A O 1
ATOM 632 N N . PRO A 1 84 ? 15.279 -0.074 -15.783 1.00 58.25 84 PRO A N 1
ATOM 633 C CA . PRO A 1 84 ? 15.174 1.284 -16.315 1.00 58.25 84 PRO A CA 1
ATOM 634 C C . PRO A 1 84 ? 15.865 1.472 -17.673 1.00 58.25 84 PRO A C 1
ATOM 636 O O . PRO A 1 84 ? 15.530 2.425 -18.397 1.00 58.25 84 PRO A O 1
ATOM 639 N N . VAL A 1 85 ? 16.835 0.624 -18.035 1.00 56.12 85 VAL A N 1
ATOM 640 C CA . VAL A 1 85 ? 17.630 0.784 -19.261 1.00 56.12 85 VAL A CA 1
ATOM 641 C C . VAL A 1 85 ? 16.777 0.543 -20.506 1.00 56.12 85 VAL A C 1
ATOM 643 O O . VAL A 1 85 ? 16.889 1.302 -21.476 1.00 56.12 85 VAL A O 1
ATOM 646 N N . GLU A 1 86 ? 15.873 -0.435 -20.474 1.00 51.41 86 GLU A N 1
ATOM 647 C CA . GLU A 1 86 ? 15.061 -0.805 -21.637 1.00 51.41 86 GLU A CA 1
ATOM 648 C C . GLU A 1 86 ? 13.897 0.185 -21.855 1.00 51.41 86 GLU A C 1
ATOM 650 O O . GLU A 1 86 ? 13.635 0.625 -22.983 1.00 51.41 86 GLU A O 1
ATOM 655 N N . GLN A 1 87 ? 13.281 0.691 -20.776 1.00 51.38 87 GLN A N 1
ATOM 656 C CA . GLN A 1 87 ? 12.216 1.705 -20.865 1.00 51.38 87 GLN A CA 1
ATOM 657 C C . GLN A 1 87 ? 12.719 3.131 -21.158 1.00 51.38 87 GLN A C 1
ATOM 659 O O . GLN A 1 87 ? 11.989 3.954 -21.727 1.00 51.38 87 GLN A O 1
ATOM 664 N N . SER A 1 88 ? 13.979 3.442 -20.827 1.00 47.59 88 SER A N 1
ATOM 665 C CA . SER A 1 88 ? 14.643 4.720 -21.138 1.00 47.59 88 SER A CA 1
ATOM 666 C C . SER A 1 88 ? 14.701 5.034 -22.644 1.00 47.59 88 SER A C 1
ATOM 668 O O . SER A 1 88 ? 14.845 6.198 -23.031 1.00 47.59 88 SER A O 1
ATOM 670 N N . LEU A 1 89 ? 14.563 4.028 -23.512 1.00 49.75 89 LEU A N 1
ATOM 671 C CA . LEU A 1 89 ? 14.551 4.208 -24.967 1.00 49.75 89 LEU A CA 1
ATOM 672 C C . LEU A 1 89 ? 13.197 4.698 -25.515 1.00 49.75 89 LEU A C 1
ATOM 674 O O . LEU A 1 89 ? 13.096 5.017 -26.703 1.00 49.75 89 LEU A O 1
ATOM 678 N N . ARG A 1 90 ? 12.164 4.854 -24.672 1.00 47.94 90 ARG A N 1
ATOM 679 C CA . ARG A 1 90 ? 10.943 5.584 -25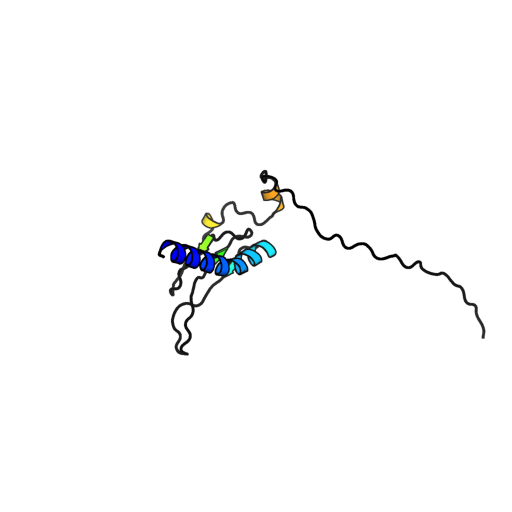.049 1.00 47.94 90 ARG A CA 1
ATOM 680 C C . ARG A 1 90 ? 11.184 7.099 -24.937 1.00 47.94 90 ARG A C 1
ATOM 682 O O . ARG A 1 90 ? 11.663 7.570 -23.904 1.00 47.94 90 ARG A O 1
ATOM 689 N N . PRO A 1 91 ? 10.863 7.917 -25.959 1.00 37.72 91 PRO A N 1
ATOM 690 C CA . PRO A 1 91 ? 11.206 9.338 -25.953 1.00 37.72 91 PRO A CA 1
ATOM 691 C C . PRO A 1 91 ? 10.409 10.110 -24.886 1.00 37.72 91 PRO A C 1
ATOM 693 O O . PRO A 1 91 ? 9.278 10.544 -25.107 1.00 37.72 91 PRO A O 1
ATOM 696 N N . ARG A 1 92 ? 11.022 10.325 -23.716 1.00 47.66 92 ARG A N 1
ATOM 697 C CA . ARG A 1 92 ? 10.478 11.147 -22.625 1.00 47.66 92 ARG A CA 1
ATOM 698 C C . ARG A 1 92 ? 10.456 12.627 -23.042 1.00 47.66 92 ARG A C 1
ATOM 700 O O . ARG A 1 92 ? 11.502 13.232 -23.296 1.00 47.66 92 ARG A O 1
ATOM 707 N N . ARG A 1 93 ? 9.264 13.244 -23.101 1.00 45.59 93 ARG A N 1
ATOM 708 C CA . ARG A 1 93 ? 9.092 14.697 -23.314 1.00 45.59 93 ARG A CA 1
ATOM 709 C C . ARG A 1 93 ? 9.906 15.466 -22.263 1.00 45.59 93 ARG A C 1
ATOM 711 O O . ARG A 1 93 ? 9.624 15.415 -21.070 1.00 45.59 93 ARG A O 1
ATOM 718 N N . ARG A 1 94 ? 10.947 16.170 -22.718 1.00 40.00 94 ARG A N 1
ATOM 719 C CA . ARG A 1 94 ? 11.940 16.861 -21.881 1.00 40.00 94 ARG A CA 1
ATOM 720 C C . ARG A 1 94 ? 11.301 17.931 -20.983 1.00 40.00 94 ARG A C 1
ATOM 722 O O . ARG A 1 94 ? 10.994 19.022 -21.456 1.00 40.00 94 ARG A O 1
ATOM 729 N N . ARG A 1 95 ? 11.253 17.702 -19.668 1.00 41.53 95 ARG A N 1
ATOM 730 C CA . ARG A 1 95 ? 11.361 18.794 -18.683 1.00 41.53 95 ARG A CA 1
ATOM 731 C C . ARG A 1 95 ? 12.827 18.909 -18.260 1.00 41.53 95 ARG A C 1
ATOM 733 O O . ARG A 1 95 ? 13.407 17.967 -17.731 1.00 41.53 95 ARG A O 1
ATOM 740 N N . ARG A 1 96 ? 13.449 20.056 -18.559 1.00 36.06 96 ARG A N 1
ATOM 741 C CA . ARG A 1 96 ? 14.843 20.380 -18.201 1.00 36.06 96 ARG A CA 1
ATOM 742 C C . ARG A 1 96 ? 15.031 20.270 -16.680 1.00 36.06 96 ARG A C 1
ATOM 744 O O . ARG A 1 96 ? 14.471 21.079 -15.947 1.00 36.06 96 ARG A O 1
ATOM 751 N N . ARG A 1 97 ? 15.853 19.326 -16.210 1.00 39.09 97 ARG A N 1
ATOM 752 C CA . ARG A 1 97 ? 16.327 19.288 -14.817 1.00 39.09 97 ARG A CA 1
ATOM 753 C C . ARG A 1 97 ? 17.545 20.204 -14.666 1.00 39.09 97 ARG A C 1
ATOM 755 O O . ARG A 1 97 ? 18.542 20.032 -15.363 1.00 39.09 97 ARG A O 1
ATOM 762 N N . ARG A 1 98 ? 17.464 21.170 -13.749 1.00 38.22 98 ARG A N 1
ATOM 763 C CA . ARG A 1 98 ? 18.631 21.824 -13.145 1.00 38.22 98 ARG A CA 1
ATOM 764 C C . ARG A 1 98 ? 19.109 20.874 -12.041 1.00 38.22 98 ARG A C 1
ATOM 766 O O . ARG A 1 98 ? 18.376 20.649 -11.086 1.00 38.22 98 ARG A O 1
ATOM 773 N N . TRP A 1 99 ? 20.266 20.248 -12.232 1.00 34.66 99 TRP A N 1
ATOM 774 C CA . TRP A 1 99 ? 20.860 19.313 -11.272 1.00 34.66 99 TRP A CA 1
ATOM 775 C C . TRP A 1 99 ? 21.389 20.081 -10.050 1.00 34.66 99 TRP A C 1
ATOM 777 O O . TRP A 1 99 ? 22.188 21.004 -10.209 1.00 34.66 99 TRP A O 1
ATOM 787 N N . PHE A 1 100 ? 20.940 19.707 -8.851 1.00 34.59 100 PHE A N 1
ATOM 788 C CA . PHE A 1 100 ? 21.520 20.141 -7.579 1.00 34.59 100 PHE A CA 1
ATOM 789 C C . PHE A 1 100 ? 22.583 19.129 -7.128 1.00 34.59 100 PHE A C 1
ATOM 791 O O . PHE A 1 100 ? 22.353 17.928 -7.196 1.00 34.59 100 PHE A O 1
ATOM 798 N N . GLY A 1 101 ? 23.720 19.636 -6.636 1.00 37.03 101 GLY A N 1
ATOM 799 C CA . GLY A 1 101 ? 24.603 18.913 -5.715 1.00 37.03 101 GLY A CA 1
ATOM 800 C C . GLY A 1 101 ? 25.587 17.911 -6.324 1.00 37.03 101 GLY A C 1
ATOM 801 O O . GLY A 1 101 ? 25.461 16.713 -6.113 1.00 37.03 101 GLY A O 1
ATOM 802 N N . ARG A 1 102 ? 26.656 18.391 -6.971 1.00 40.75 102 ARG A N 1
ATOM 803 C CA . ARG A 1 102 ? 27.943 17.679 -6.874 1.00 40.75 102 ARG A CA 1
ATOM 804 C C . ARG A 1 102 ? 28.623 18.149 -5.584 1.00 40.75 102 ARG A C 1
ATOM 806 O O . ARG A 1 102 ? 28.768 19.363 -5.441 1.00 40.75 102 ARG A O 1
ATOM 813 N N . PRO A 1 103 ? 29.060 17.266 -4.671 1.00 43.50 103 PRO A N 1
ATOM 814 C CA . PRO A 1 103 ? 29.937 17.699 -3.596 1.00 43.50 103 PRO A CA 1
ATOM 815 C C . PRO A 1 103 ? 31.249 18.194 -4.214 1.00 43.50 103 PRO A C 1
ATOM 817 O O . PRO A 1 103 ? 31.869 17.513 -5.037 1.00 43.50 103 PRO A O 1
ATOM 820 N N . THR A 1 104 ? 31.644 19.416 -3.866 1.00 51.94 104 THR A N 1
ATOM 821 C CA . THR A 1 104 ? 32.943 19.980 -4.234 1.00 51.94 104 THR A CA 1
ATOM 822 C C . THR A 1 104 ? 34.028 19.122 -3.579 1.00 51.94 104 THR A C 1
ATOM 824 O O . THR A 1 104 ? 33.949 18.894 -2.371 1.00 51.94 104 THR A O 1
ATOM 827 N N . PRO A 1 105 ? 35.038 18.627 -4.316 1.00 50.28 105 PRO A N 1
ATOM 828 C CA . PRO A 1 105 ? 36.128 17.902 -3.684 1.00 50.28 105 PRO A CA 1
ATOM 829 C C . PRO A 1 105 ? 36.874 18.851 -2.741 1.00 50.28 105 PRO A C 1
ATOM 831 O O . PRO A 1 105 ? 37.297 19.930 -3.159 1.00 50.28 105 PRO A O 1
ATOM 834 N N . GLY A 1 106 ? 37.019 18.452 -1.475 1.00 59.88 106 GLY A N 1
ATOM 835 C CA . GLY A 1 106 ? 37.833 19.174 -0.501 1.00 59.88 106 GLY A CA 1
ATOM 836 C C . GLY A 1 106 ? 39.306 19.239 -0.933 1.00 59.88 106 GLY A C 1
ATOM 837 O O . GLY A 1 106 ? 39.757 18.402 -1.725 1.00 59.88 106 GLY A O 1
ATOM 838 N N . PRO A 1 107 ? 40.069 20.237 -0.456 1.00 52.34 107 PRO A N 1
ATOM 839 C CA . PRO A 1 107 ? 41.463 20.404 -0.842 1.00 52.34 107 PRO A CA 1
ATOM 840 C C . PRO A 1 107 ? 42.281 19.166 -0.454 1.00 52.34 107 PRO A C 1
ATOM 842 O O . PRO A 1 107 ? 42.196 18.666 0.667 1.00 52.34 107 PRO A O 1
ATOM 845 N N . ARG A 1 108 ? 43.078 18.661 -1.403 1.00 48.09 108 ARG A N 1
ATOM 846 C CA . ARG A 1 108 ? 44.020 17.561 -1.166 1.00 48.09 108 ARG A CA 1
ATOM 847 C C . ARG A 1 108 ? 45.126 18.078 -0.253 1.00 48.09 108 ARG A C 1
ATOM 849 O O . ARG A 1 108 ? 45.870 18.970 -0.654 1.00 48.09 108 ARG A O 1
ATOM 856 N N . VAL A 1 109 ? 45.242 17.519 0.947 1.00 47.44 109 VAL A N 1
ATOM 857 C CA . VAL A 1 109 ? 46.405 17.754 1.808 1.00 47.44 109 VAL A CA 1
ATOM 858 C C . VAL A 1 109 ? 47.603 17.086 1.132 1.00 47.44 109 VAL A C 1
ATOM 860 O O . VAL A 1 109 ? 47.590 15.879 0.885 1.00 47.44 109 VAL A O 1
ATOM 863 N N . ALA A 1 110 ? 48.594 17.887 0.744 1.00 45.38 110 ALA A N 1
ATOM 864 C CA . ALA A 1 110 ? 49.850 17.392 0.204 1.00 45.38 110 ALA A CA 1
ATOM 865 C C . ALA A 1 110 ? 50.580 16.598 1.295 1.00 45.38 110 ALA A C 1
ATOM 867 O O . ALA A 1 110 ? 50.653 17.030 2.442 1.00 45.38 110 ALA A O 1
ATOM 868 N N . ALA A 1 111 ? 51.089 15.419 0.944 1.00 49.88 111 ALA A N 1
ATOM 869 C CA . ALA A 1 111 ? 51.959 14.659 1.823 1.00 49.88 111 ALA A CA 1
ATOM 870 C C . ALA A 1 111 ? 53.276 15.428 1.995 1.00 49.88 111 ALA A C 1
ATOM 872 O O . ALA A 1 111 ? 54.109 15.434 1.084 1.00 49.88 111 ALA A O 1
ATOM 873 N N . ASP A 1 112 ? 53.453 16.069 3.149 1.00 41.12 112 ASP A N 1
ATOM 874 C CA . ASP A 1 112 ? 54.740 16.629 3.539 1.00 41.12 112 ASP A CA 1
ATOM 875 C C . ASP A 1 112 ? 55.732 15.486 3.762 1.00 41.12 112 ASP A C 1
ATOM 877 O O . ASP A 1 112 ? 55.610 14.652 4.662 1.00 41.12 112 ASP A O 1
ATOM 881 N N . ARG A 1 113 ? 56.721 15.438 2.871 1.00 47.28 113 ARG A N 1
ATOM 882 C CA . ARG A 1 113 ? 57.957 14.692 3.059 1.00 47.28 113 ARG A CA 1
ATOM 883 C C . ARG A 1 113 ? 58.859 15.543 3.940 1.00 47.28 113 ARG A C 1
ATOM 885 O O . ARG A 1 113 ? 59.528 16.428 3.418 1.00 47.28 113 ARG A O 1
ATOM 892 N N . GLU A 1 114 ? 58.940 15.239 5.230 1.00 41.53 114 GLU A N 1
ATOM 893 C CA . GLU A 1 114 ? 60.048 15.729 6.049 1.00 41.53 114 GLU A CA 1
ATOM 894 C C . GLU A 1 114 ? 60.747 14.621 6.838 1.00 41.53 114 GLU A C 1
ATOM 896 O O . GLU A 1 114 ? 60.179 13.853 7.613 1.00 41.53 114 GLU A O 1
ATOM 901 N N . THR A 1 115 ? 62.041 14.570 6.556 1.00 44.44 115 THR A N 1
ATOM 902 C CA . THR A 1 115 ? 63.111 13.757 7.105 1.00 44.44 115 THR A CA 1
ATOM 903 C C . THR A 1 115 ? 63.429 14.181 8.541 1.00 44.44 115 THR A C 1
ATOM 905 O O . THR A 1 115 ? 63.710 15.350 8.789 1.00 44.44 115 THR A O 1
ATOM 908 N N . LYS A 1 116 ? 63.513 13.235 9.482 1.00 37.81 116 LYS A N 1
ATOM 909 C CA . LYS A 1 116 ? 64.226 13.427 10.762 1.00 37.81 116 LYS A CA 1
ATOM 910 C C . LYS A 1 116 ? 64.779 12.071 11.217 1.00 37.81 116 LYS A C 1
ATOM 912 O O . LYS A 1 116 ? 64.024 11.201 11.621 1.00 37.81 116 LYS A O 1
ATOM 917 N N . VAL A 1 117 ? 65.965 11.701 10.729 1.00 41.25 117 VAL A N 1
ATOM 918 C CA . VAL A 1 117 ? 67.282 11.798 11.399 1.00 41.25 117 VAL A CA 1
ATOM 919 C C . VAL A 1 117 ? 67.344 11.016 12.721 1.00 41.25 117 VAL A C 1
ATOM 921 O O . VAL A 1 117 ? 66.572 11.259 13.639 1.00 41.25 117 VAL A O 1
ATOM 924 N N . ARG A 1 118 ? 68.303 10.076 12.747 1.00 37.50 118 ARG A N 1
ATOM 925 C CA . ARG A 1 118 ? 68.717 9.160 13.828 1.00 37.50 118 ARG A CA 1
ATOM 926 C C . ARG A 1 118 ? 69.121 9.873 15.132 1.00 37.50 118 ARG A C 1
ATOM 928 O O . ARG A 1 118 ? 69.242 11.094 15.131 1.00 37.50 118 ARG A O 1
ATOM 935 N N . HIS A 1 119 ? 69.434 9.034 16.133 1.00 38.31 119 HIS A N 1
ATOM 936 C CA . HIS A 1 119 ? 70.303 9.153 17.331 1.00 38.31 119 HIS A CA 1
ATOM 937 C C . HIS A 1 119 ? 69.483 8.824 18.591 1.00 38.31 119 HIS A C 1
ATOM 939 O O . HIS A 1 119 ? 68.400 9.374 18.743 1.00 38.31 119 HIS A O 1
ATOM 945 N N . SER A 1 120 ? 69.880 7.968 19.532 1.00 39.06 120 SER A N 1
ATOM 946 C CA . SER A 1 120 ? 70.969 6.993 19.701 1.00 39.06 120 SER A CA 1
ATOM 947 C C . SER A 1 120 ? 70.489 5.995 20.755 1.00 39.06 120 SER A C 1
ATOM 949 O O . SER A 1 120 ? 69.670 6.421 21.601 1.00 39.06 120 SER A O 1
#

Radius of gyration: 25.98 Å; chains: 1; bounding box: 91×34×47 Å

Secondary structure (DSSP, 8-state):
-HHHHHHHHHHHHHHHHHHHHHHHHHHTS-EEE---EEE-TTS-EEE---EEE-TTS-EEEE--SSS------HHHHTT--S-HHHHTTS-----------PPPPPPPPP----------

Foldseek 3Di:
DVVVVVVVVVVVVVVVLVVVLVVLQVVLAKDWAFWDAQADPVGDGTQTWTFIAGSNSHTLDTDGRHDDDDDDDCVSCPPRDSDPVVVVPPDDDDDDDPDDDDPDDDDDDDPDDDDDDDDD

pLDDT: mean 70.81, std 19.88, range [34.59, 94.31]